Protein AF-A0A821D001-F1 (afdb_monomer)

Mean predicted aligned error: 9.98 Å

Structure (mmCIF, N/CA/C/O backbone):
data_AF-A0A821D001-F1
#
_entry.id   AF-A0A821D001-F1
#
loop_
_atom_site.group_PDB
_atom_site.id
_atom_site.type_symbol
_atom_site.label_atom_id
_atom_site.label_alt_id
_atom_site.label_comp_id
_atom_site.label_asym_id
_atom_site.label_entity_id
_atom_site.label_seq_id
_atom_site.pdbx_PDB_ins_code
_atom_site.Cartn_x
_atom_site.Cartn_y
_atom_site.Cartn_z
_atom_site.occupancy
_atom_site.B_iso_or_equiv
_atom_site.auth_seq_id
_atom_site.auth_comp_id
_atom_site.auth_asym_id
_atom_site.auth_atom_id
_atom_site.pdbx_PDB_model_num
ATOM 1 N N . MET A 1 1 ? 6.301 4.812 -38.614 1.00 52.66 1 MET A N 1
ATOM 2 C CA . MET A 1 1 ? 7.773 4.633 -38.622 1.00 52.66 1 MET A CA 1
ATOM 3 C C . MET A 1 1 ? 8.083 3.563 -39.651 1.00 52.66 1 MET A C 1
ATOM 5 O O . MET A 1 1 ? 7.371 2.569 -39.659 1.00 52.66 1 MET A O 1
ATOM 9 N N . LYS A 1 2 ? 9.046 3.774 -40.558 1.00 51.16 2 LYS A N 1
ATOM 10 C CA . LYS A 1 2 ? 9.449 2.719 -41.506 1.00 51.16 2 LYS A CA 1
ATOM 11 C C . LYS A 1 2 ? 10.041 1.561 -40.693 1.00 51.16 2 LYS A C 1
ATOM 13 O O . LYS A 1 2 ? 10.821 1.828 -39.787 1.00 51.16 2 LYS A O 1
ATOM 18 N N . GLU A 1 3 ? 9.678 0.313 -40.983 1.00 56.03 3 GLU A N 1
ATOM 19 C CA . GLU A 1 3 ? 10.098 -0.879 -40.211 1.00 56.03 3 GLU A CA 1
ATOM 20 C C . GLU A 1 3 ? 11.620 -0.964 -39.990 1.00 56.03 3 GLU A C 1
ATOM 22 O O . GLU A 1 3 ? 12.078 -1.416 -38.945 1.00 56.03 3 GLU A O 1
ATOM 27 N N . PHE A 1 4 ? 12.406 -0.423 -40.922 1.00 55.81 4 PHE A N 1
ATOM 28 C CA . PHE A 1 4 ? 13.865 -0.336 -40.838 1.00 55.81 4 PHE A CA 1
ATOM 29 C C . PHE A 1 4 ? 14.396 0.501 -39.658 1.00 55.81 4 PHE A C 1
ATOM 31 O O . PHE A 1 4 ? 15.496 0.238 -39.179 1.00 55.81 4 PHE A O 1
ATOM 38 N N . ASP A 1 5 ? 13.631 1.474 -39.150 1.00 61.34 5 ASP A N 1
ATOM 39 C CA . ASP A 1 5 ? 14.070 2.324 -38.034 1.00 61.34 5 ASP A CA 1
ATOM 40 C C . ASP A 1 5 ? 14.012 1.601 -36.684 1.00 61.34 5 ASP A C 1
ATOM 42 O O . ASP A 1 5 ? 14.810 1.914 -35.804 1.00 61.34 5 ASP A O 1
ATOM 46 N N . LEU A 1 6 ? 13.108 0.628 -36.514 1.00 59.25 6 LEU A N 1
ATOM 47 C CA . LEU A 1 6 ? 12.942 -0.139 -35.268 1.00 59.25 6 LEU A CA 1
ATOM 48 C C . LEU A 1 6 ? 14.126 -1.071 -34.998 1.00 59.25 6 LEU A C 1
ATOM 50 O O . LEU A 1 6 ? 14.558 -1.204 -33.855 1.00 59.25 6 LEU A O 1
ATOM 54 N N . TYR A 1 7 ? 14.675 -1.669 -36.055 1.00 69.56 7 TYR A N 1
ATOM 55 C CA . TYR A 1 7 ? 15.842 -2.551 -35.976 1.00 69.56 7 TYR A CA 1
ATOM 56 C C . TYR A 1 7 ? 17.175 -1.802 -36.081 1.00 69.56 7 TYR A C 1
ATOM 58 O O . TYR A 1 7 ? 18.234 -2.408 -35.923 1.00 69.56 7 TYR A O 1
ATOM 66 N N . SER A 1 8 ? 17.144 -0.488 -36.317 1.00 80.69 8 SER A N 1
ATOM 67 C CA . SER A 1 8 ? 18.340 0.346 -36.233 1.00 80.69 8 SER A CA 1
ATOM 68 C C . SER A 1 8 ? 18.837 0.427 -34.784 1.00 80.69 8 SER A C 1
ATOM 70 O O . SER A 1 8 ? 18.051 0.390 -33.835 1.00 80.69 8 SER A O 1
ATOM 72 N N . LEU A 1 9 ? 20.146 0.619 -34.592 1.00 80.00 9 LEU A N 1
ATOM 73 C CA . LEU A 1 9 ? 20.735 0.810 -33.259 1.00 80.00 9 LEU A CA 1
ATOM 74 C C . LEU A 1 9 ? 20.067 1.968 -32.490 1.00 80.00 9 LEU A C 1
ATOM 76 O O . LEU A 1 9 ? 19.940 1.932 -31.267 1.00 80.00 9 LEU A O 1
ATOM 80 N N . HIS A 1 10 ? 19.617 3.001 -33.207 1.00 82.81 10 HIS A N 1
ATOM 81 C CA . HIS A 1 10 ? 18.903 4.131 -32.622 1.00 82.81 10 HIS A CA 1
ATOM 82 C C . HIS A 1 10 ? 17.475 3.756 -32.190 1.00 82.81 10 HIS A C 1
ATOM 84 O O . HIS A 1 10 ? 17.057 4.111 -31.087 1.00 82.81 10 HIS A O 1
ATOM 90 N N . GLY A 1 11 ? 16.746 2.992 -33.009 1.00 79.31 11 GLY A N 1
ATOM 91 C CA . GLY A 1 11 ? 15.4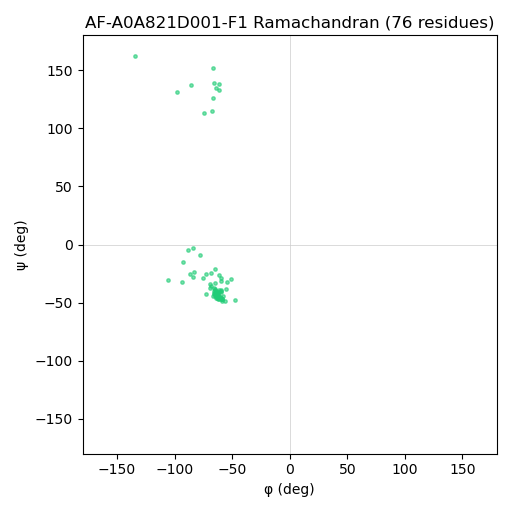23 2.461 -32.666 1.00 79.31 11 GLY A CA 1
ATOM 92 C C . GLY A 1 11 ? 15.453 1.525 -31.464 1.00 79.31 11 GLY A C 1
ATOM 93 O O . GLY A 1 11 ? 14.651 1.691 -30.546 1.00 79.31 11 GLY A O 1
ATOM 94 N N . GLN A 1 12 ? 16.436 0.623 -31.409 1.00 82.12 12 GLN A N 1
ATOM 95 C CA . GLN A 1 12 ? 16.645 -0.282 -30.275 1.00 82.12 12 GLN A CA 1
ATOM 96 C C . GLN A 1 12 ? 16.889 0.483 -28.970 1.00 82.12 12 GLN A C 1
ATOM 98 O O . GLN A 1 12 ? 16.247 0.199 -27.961 1.00 82.12 12 GLN A O 1
ATOM 103 N N . ARG A 1 13 ? 17.750 1.511 -28.990 1.00 84.94 13 ARG A N 1
ATOM 104 C CA . ARG A 1 13 ? 18.001 2.365 -27.814 1.00 84.94 13 ARG A CA 1
ATOM 105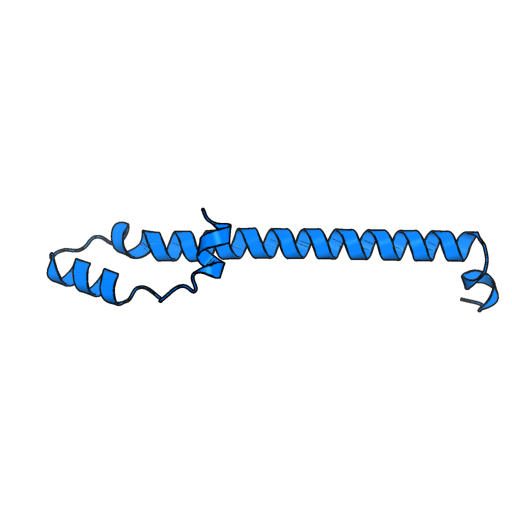 C C . ARG A 1 13 ? 16.747 3.101 -27.350 1.00 84.94 13 ARG A C 1
ATOM 107 O O . ARG A 1 13 ? 16.499 3.179 -26.151 1.00 84.94 13 ARG A O 1
ATOM 114 N N . ARG A 1 14 ? 15.938 3.621 -28.279 1.00 85.69 14 ARG A N 1
ATOM 115 C CA . ARG A 1 14 ? 14.667 4.286 -27.945 1.00 85.69 14 ARG A CA 1
ATOM 116 C C . ARG A 1 14 ? 13.657 3.319 -27.335 1.00 85.69 14 ARG A C 1
ATOM 118 O O . ARG A 1 14 ? 12.991 3.679 -26.370 1.00 85.69 14 ARG A O 1
ATOM 125 N N . PHE A 1 15 ? 13.558 2.106 -27.873 1.00 87.62 15 PHE A N 1
ATOM 126 C CA . PHE A 1 15 ? 12.677 1.079 -27.327 1.00 87.62 15 PHE A CA 1
ATOM 127 C C . PHE A 1 15 ? 13.123 0.640 -25.928 1.00 87.62 15 PHE A C 1
ATOM 129 O O . PHE A 1 15 ? 12.298 0.519 -25.025 1.00 87.62 15 PHE A O 1
ATOM 136 N N . GLN A 1 16 ? 14.430 0.479 -25.721 1.00 86.81 16 GLN A N 1
ATOM 137 C CA . GLN A 1 16 ? 14.994 0.163 -24.414 1.00 86.81 16 GLN A CA 1
ATOM 138 C C . GLN A 1 16 ? 14.716 1.273 -23.392 1.00 86.81 16 GLN A C 1
ATOM 140 O O . GLN A 1 16 ? 14.203 0.984 -22.317 1.00 86.81 16 GLN A O 1
ATOM 145 N N . ALA A 1 17 ? 14.933 2.540 -23.758 1.00 89.25 17 ALA A N 1
ATOM 146 C CA . ALA A 1 17 ? 14.608 3.677 -22.898 1.00 89.25 17 ALA A CA 1
ATOM 147 C C . ALA A 1 17 ? 13.111 3.735 -22.539 1.00 89.25 17 ALA A C 1
ATOM 149 O O . ALA A 1 17 ? 12.760 3.994 -21.390 1.00 89.25 17 ALA A O 1
ATOM 150 N N . LEU A 1 18 ? 12.224 3.452 -23.500 1.00 91.50 18 LEU A N 1
ATOM 151 C CA . LEU A 1 18 ? 10.782 3.390 -23.252 1.00 91.50 18 LEU A CA 1
ATOM 152 C C . LEU A 1 18 ? 10.424 2.266 -22.271 1.00 91.50 18 LEU A C 1
ATOM 154 O O . LEU A 1 18 ? 9.666 2.493 -21.330 1.00 91.50 18 LEU A O 1
ATOM 158 N N . ARG A 1 19 ? 10.979 1.066 -22.466 1.00 92.81 19 ARG A N 1
ATOM 159 C CA . ARG A 1 19 ? 10.776 -0.077 -21.568 1.00 92.81 19 ARG A CA 1
ATOM 160 C C . ARG A 1 19 ? 11.243 0.242 -20.149 1.00 92.81 19 ARG A C 1
ATOM 162 O O . ARG A 1 19 ? 10.520 -0.037 -19.194 1.00 92.81 19 ARG A O 1
ATOM 169 N N . ASP A 1 20 ? 12.428 0.824 -20.010 1.00 94.12 20 ASP A N 1
ATOM 170 C CA . ASP A 1 20 ? 13.007 1.145 -18.706 1.00 94.12 20 ASP A CA 1
ATOM 171 C C . ASP A 1 20 ? 12.161 2.216 -17.990 1.00 94.12 20 ASP A C 1
ATOM 173 O O . ASP A 1 20 ? 11.861 2.090 -16.800 1.00 94.12 20 ASP A O 1
ATOM 177 N N . HIS A 1 21 ? 11.666 3.213 -18.731 1.00 93.56 21 HIS A N 1
ATOM 178 C CA . HIS A 1 21 ? 10.750 4.226 -18.205 1.00 93.56 21 HIS A CA 1
ATOM 179 C C . HIS A 1 21 ? 9.405 3.636 -17.747 1.00 93.56 21 HIS A C 1
ATOM 181 O O . HIS A 1 21 ? 8.917 3.966 -16.664 1.00 93.56 21 HIS A O 1
ATOM 187 N N . LEU A 1 22 ? 8.808 2.741 -18.543 1.00 92.88 22 LEU A N 1
ATOM 188 C CA . LEU A 1 22 ? 7.563 2.053 -18.182 1.00 92.88 22 LEU A CA 1
ATOM 189 C C . LEU A 1 22 ? 7.744 1.179 -16.937 1.00 92.88 22 LEU A C 1
ATOM 191 O O . LEU A 1 22 ? 6.917 1.228 -16.032 1.00 92.88 22 LEU A O 1
ATOM 195 N N . THR A 1 23 ? 8.854 0.443 -16.861 1.00 94.19 23 THR A N 1
ATOM 196 C CA . THR A 1 23 ? 9.199 -0.394 -15.701 1.00 94.19 23 THR A CA 1
ATOM 197 C C . THR A 1 23 ? 9.317 0.451 -14.435 1.00 94.19 23 THR A C 1
ATOM 199 O O . THR A 1 23 ? 8.713 0.130 -13.416 1.00 94.19 23 THR A O 1
ATOM 202 N N . THR A 1 24 ? 10.028 1.577 -14.520 1.00 93.88 24 THR A N 1
ATOM 203 C CA . THR A 1 24 ? 10.199 2.505 -13.392 1.00 93.88 24 THR A CA 1
ATOM 204 C C . THR A 1 24 ? 8.858 3.095 -12.947 1.00 93.88 24 THR A C 1
ATOM 206 O O . THR A 1 24 ? 8.584 3.195 -11.754 1.00 93.88 24 THR A O 1
ATOM 209 N N . SER A 1 25 ? 7.993 3.453 -13.902 1.00 92.12 25 SER A N 1
ATOM 210 C CA . SER A 1 25 ? 6.659 3.993 -13.609 1.00 92.12 25 SER A CA 1
ATOM 211 C C . SER A 1 25 ? 5.774 2.963 -12.904 1.00 92.12 25 SER A C 1
ATOM 213 O O . SER A 1 25 ? 5.097 3.302 -11.936 1.00 92.12 25 SER A O 1
ATOM 215 N N . PHE A 1 26 ? 5.819 1.702 -13.343 1.00 94.75 26 PHE A N 1
ATOM 216 C CA . PHE A 1 26 ? 5.082 0.609 -12.709 1.00 94.75 26 PHE A CA 1
ATOM 217 C C . PHE A 1 26 ? 5.563 0.355 -11.275 1.00 94.75 26 PHE A C 1
ATOM 219 O O . PHE A 1 26 ? 4.749 0.304 -10.359 1.00 94.75 26 PHE A O 1
ATOM 226 N N . GLN A 1 27 ? 6.880 0.296 -11.058 1.00 93.56 27 GLN A N 1
ATOM 227 C CA . GLN A 1 27 ? 7.464 0.13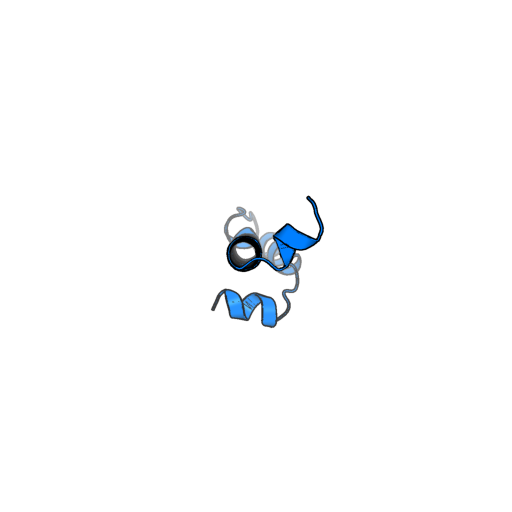8 -9.720 1.00 93.56 27 GLN A CA 1
ATOM 228 C C . GLN A 1 27 ? 7.079 1.289 -8.780 1.00 93.56 27 GLN A C 1
ATOM 230 O O . GLN A 1 27 ? 6.783 1.072 -7.605 1.00 93.56 27 GLN A O 1
ATOM 235 N N . LEU A 1 28 ? 7.058 2.527 -9.287 1.00 94.31 28 LEU A N 1
ATOM 236 C CA . LEU A 1 28 ? 6.618 3.682 -8.507 1.00 94.31 28 LEU A CA 1
ATOM 237 C C . LEU A 1 28 ? 5.128 3.592 -8.152 1.00 94.31 28 LEU A C 1
ATOM 239 O O . LEU A 1 28 ? 4.751 3.889 -7.020 1.00 94.31 28 LEU A O 1
ATOM 243 N N . GLN A 1 29 ? 4.287 3.174 -9.099 1.00 93.75 29 GLN A N 1
ATOM 244 C CA . GLN A 1 29 ? 2.859 2.975 -8.863 1.00 93.75 29 GLN A CA 1
ATOM 245 C C . GLN A 1 29 ? 2.609 1.885 -7.816 1.00 93.75 29 GLN A C 1
ATOM 247 O O . GLN A 1 29 ? 1.814 2.092 -6.904 1.00 93.75 29 GLN A O 1
ATOM 252 N N . GLU A 1 30 ? 3.310 0.757 -7.912 1.00 92.06 30 GLU A N 1
ATOM 253 C CA . GLU A 1 30 ? 3.226 -0.338 -6.944 1.00 92.06 30 GLU A CA 1
ATOM 254 C C . GLU A 1 30 ? 3.607 0.140 -5.537 1.00 92.06 30 GLU A C 1
ATOM 256 O O . GLU A 1 30 ? 2.842 -0.042 -4.589 1.00 92.06 30 GLU A O 1
ATOM 261 N N . LYS A 1 31 ? 4.719 0.877 -5.414 1.00 88.75 31 LYS A N 1
ATOM 262 C CA . LYS A 1 31 ? 5.132 1.497 -4.149 1.00 88.75 31 LYS A CA 1
ATOM 263 C C . LYS A 1 31 ? 4.071 2.453 -3.593 1.00 88.75 31 LYS A C 1
ATOM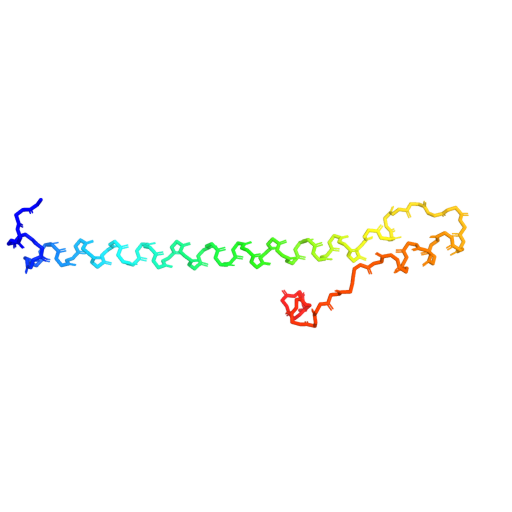 265 O O . LYS A 1 31 ? 3.794 2.433 -2.396 1.00 88.75 31 LYS A O 1
ATOM 270 N N . ASN A 1 32 ? 3.482 3.296 -4.438 1.00 89.81 32 ASN A N 1
ATOM 271 C CA . ASN A 1 32 ? 2.447 4.236 -4.008 1.00 89.81 32 ASN A CA 1
ATOM 272 C 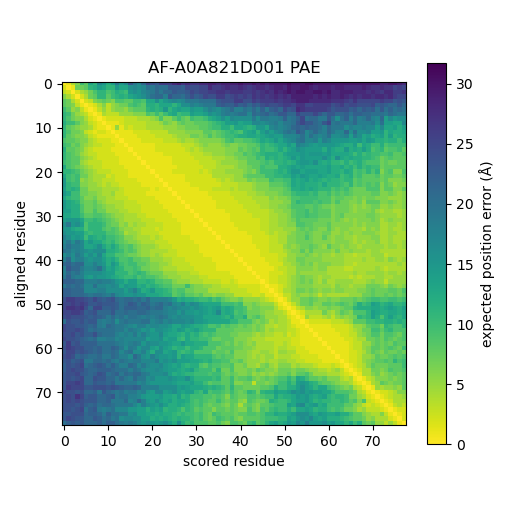C . ASN A 1 32 ? 1.182 3.510 -3.532 1.00 89.81 32 ASN A C 1
ATOM 274 O O . ASN A 1 32 ? 0.600 3.913 -2.528 1.00 89.81 32 ASN A O 1
ATOM 278 N N . ASN A 1 33 ? 0.792 2.424 -4.205 1.00 87.75 33 ASN A N 1
ATOM 279 C CA . ASN A 1 33 ? -0.334 1.591 -3.786 1.00 87.75 33 ASN A CA 1
ATOM 280 C C . ASN A 1 33 ? -0.079 0.949 -2.419 1.00 87.75 33 ASN A C 1
ATOM 282 O O . ASN A 1 33 ? -0.970 0.961 -1.575 1.00 87.75 33 ASN A O 1
ATOM 286 N N . MET A 1 34 ? 1.135 0.445 -2.173 1.00 86.62 34 MET A N 1
ATOM 287 C CA . MET A 1 34 ? 1.503 -0.090 -0.858 1.00 86.62 34 MET A CA 1
ATOM 288 C C . MET A 1 34 ? 1.364 0.970 0.238 1.00 86.62 34 MET A C 1
ATOM 290 O O . MET A 1 34 ? 0.705 0.722 1.241 1.00 86.62 34 MET A O 1
ATOM 294 N N . ILE A 1 35 ? 1.916 2.171 0.024 1.00 86.94 35 ILE A N 1
ATOM 295 C CA . ILE A 1 35 ? 1.821 3.278 0.990 1.00 86.94 35 ILE A CA 1
ATOM 296 C C . ILE A 1 35 ? 0.358 3.641 1.264 1.00 86.94 35 ILE A C 1
ATOM 298 O O . ILE A 1 35 ? -0.034 3.799 2.418 1.00 86.94 35 ILE A O 1
ATOM 302 N N . LEU A 1 36 ? -0.453 3.771 0.211 1.00 86.69 36 LEU A N 1
ATOM 303 C CA . LEU A 1 36 ? -1.863 4.120 0.346 1.00 86.69 36 LEU A CA 1
ATOM 304 C C . LEU A 1 36 ? -2.631 3.057 1.141 1.00 86.69 36 LEU A C 1
ATOM 306 O O . LEU A 1 36 ? -3.384 3.407 2.046 1.00 86.69 36 LEU A O 1
ATOM 310 N N . ASN A 1 37 ? -2.400 1.776 0.849 1.00 86.38 37 ASN A N 1
ATOM 311 C CA . ASN A 1 37 ? -3.016 0.675 1.586 1.00 86.38 37 ASN A CA 1
ATOM 312 C C . ASN A 1 37 ? -2.619 0.705 3.068 1.00 86.38 37 ASN A C 1
ATOM 314 O O . ASN A 1 37 ? -3.496 0.625 3.927 1.00 86.38 37 ASN A O 1
ATOM 318 N N . SER A 1 38 ? -1.336 0.913 3.383 1.00 84.81 38 SER A N 1
ATOM 319 C CA . SER A 1 38 ? -0.870 1.039 4.770 1.00 84.81 38 SER A CA 1
ATOM 320 C C . SER A 1 38 ? -1.547 2.200 5.508 1.00 84.81 38 SER A C 1
ATOM 322 O O . SER A 1 38 ? -1.920 2.055 6.673 1.00 84.81 38 SER A O 1
ATOM 324 N N . LEU A 1 39 ? -1.756 3.340 4.838 1.00 86.06 39 LEU A N 1
ATOM 325 C CA . LEU A 1 39 ? -2.464 4.489 5.412 1.00 86.06 39 LEU A CA 1
ATOM 326 C C . LEU A 1 39 ? -3.944 4.188 5.675 1.00 86.06 39 LEU A C 1
ATOM 328 O O . LEU A 1 39 ? -4.443 4.523 6.747 1.00 86.06 39 LEU A O 1
ATOM 332 N N . ILE A 1 40 ? -4.636 3.539 4.734 1.00 86.00 40 ILE A N 1
ATOM 333 C CA . ILE A 1 40 ? -6.054 3.166 4.878 1.00 86.00 40 ILE A CA 1
ATOM 334 C C . ILE A 1 40 ? -6.246 2.206 6.054 1.00 86.00 40 ILE A C 1
ATOM 336 O O . ILE A 1 40 ? -7.135 2.408 6.885 1.00 86.00 40 ILE A O 1
ATOM 340 N N . VAL A 1 41 ? -5.404 1.175 6.148 1.00 85.81 41 VAL A N 1
ATOM 341 C CA . VAL A 1 41 ? -5.476 0.197 7.239 1.00 85.81 41 VAL A CA 1
ATOM 342 C C . VAL A 1 41 ? -5.171 0.871 8.574 1.00 85.81 41 VAL A C 1
ATOM 344 O O . VAL A 1 41 ? -5.922 0.694 9.525 1.00 85.81 41 VAL A O 1
ATOM 347 N N . THR A 1 42 ? -4.135 1.713 8.638 1.00 85.12 42 THR A N 1
ATOM 348 C CA . THR A 1 42 ? -3.790 2.454 9.864 1.00 85.12 42 THR A CA 1
ATOM 349 C C . THR A 1 42 ? -4.933 3.365 10.311 1.00 85.12 42 THR A C 1
ATOM 351 O O . THR A 1 42 ? -5.296 3.356 11.482 1.00 85.12 42 THR A O 1
ATOM 354 N N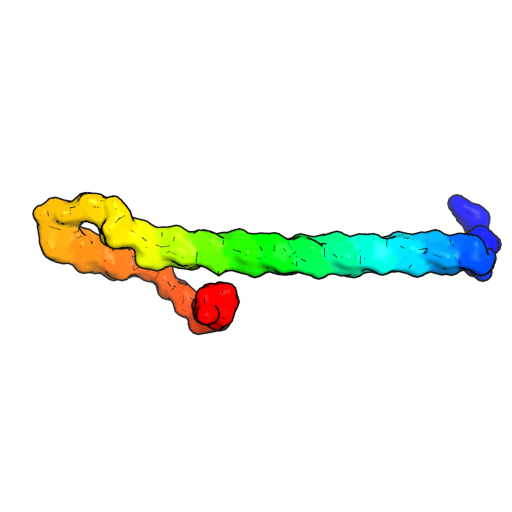 . HIS A 1 43 ? -5.542 4.115 9.387 1.00 86.06 43 HIS A N 1
ATOM 355 C CA . HIS A 1 43 ? -6.708 4.947 9.686 1.00 86.06 43 HIS A CA 1
ATOM 356 C C . HIS A 1 43 ? -7.847 4.115 10.284 1.00 86.06 43 HIS A C 1
ATOM 358 O O . HIS A 1 43 ? -8.380 4.462 11.331 1.00 86.06 43 HIS A O 1
ATOM 364 N N . SER A 1 44 ? -8.175 2.994 9.645 1.00 84.06 44 SER A N 1
ATOM 365 C CA . SER A 1 44 ? -9.254 2.100 10.076 1.00 84.06 44 SER A CA 1
ATOM 366 C C . SER A 1 44 ? -8.966 1.445 11.436 1.00 84.06 44 SER A C 1
ATOM 368 O O . SER A 1 44 ? -9.876 1.230 12.226 1.00 84.06 44 SER A O 1
ATOM 370 N N . LEU A 1 45 ? -7.695 1.154 11.741 1.00 83.69 45 LEU A N 1
ATOM 371 C CA . LEU A 1 45 ? -7.273 0.651 13.053 1.00 83.69 45 LEU A CA 1
ATOM 372 C C . LEU A 1 45 ? -7.386 1.715 14.153 1.00 83.69 45 LEU A C 1
ATOM 374 O O . LEU A 1 45 ? -7.663 1.382 15.302 1.00 83.69 45 LEU A O 1
ATOM 378 N N . CYS A 1 46 ? -7.153 2.984 13.816 1.00 83.81 46 CYS A N 1
ATOM 379 C CA . CYS A 1 46 ? -7.200 4.091 14.767 1.00 83.81 46 CYS A CA 1
ATOM 380 C C . CYS A 1 46 ? -8.604 4.682 14.957 1.00 83.81 46 CYS A C 1
ATOM 382 O O . CYS A 1 46 ? -8.861 5.253 16.014 1.00 83.81 46 CYS A O 1
ATOM 384 N N . GLU A 1 47 ? -9.501 4.555 13.978 1.00 82.94 47 GLU A N 1
ATOM 385 C CA . GLU A 1 47 ? -10.843 5.157 13.977 1.00 82.94 47 GLU A CA 1
ATOM 386 C C . GLU A 1 47 ? -11.632 4.944 15.289 1.00 82.94 47 GLU A C 1
ATOM 388 O O . GLU A 1 47 ? -12.073 5.948 15.860 1.00 82.94 47 GLU A O 1
ATOM 393 N N . PRO A 1 48 ? -11.717 3.725 15.865 1.00 76.56 48 PRO A N 1
ATOM 394 C CA . PRO A 1 48 ? -12.470 3.488 17.104 1.00 76.56 48 PRO A CA 1
ATOM 395 C C . PRO A 1 48 ? -11.906 4.212 18.334 1.00 76.56 48 PRO A C 1
ATOM 397 O O . PRO A 1 48 ? -12.609 4.406 19.322 1.00 76.56 48 PRO A O 1
ATOM 400 N N . PHE A 1 49 ? -10.626 4.594 18.293 1.00 79.25 49 PHE A N 1
ATOM 401 C CA . PHE A 1 49 ? -9.937 5.289 19.383 1.00 79.25 49 PHE A CA 1
ATOM 402 C C . PHE A 1 49 ? -9.983 6.813 19.237 1.00 79.25 49 PHE A C 1
ATOM 404 O O . PHE A 1 49 ? -9.658 7.528 20.182 1.00 79.25 49 PHE A O 1
ATOM 411 N N . VAL A 1 50 ? -10.344 7.308 18.051 1.00 78.31 50 VAL A N 1
ATOM 412 C CA . VAL A 1 50 ? -10.472 8.742 17.760 1.00 78.31 50 VAL A CA 1
ATOM 413 C C . VAL A 1 50 ? -11.910 9.216 17.975 1.00 78.31 50 VAL A C 1
ATOM 415 O O . VAL A 1 50 ? -12.116 10.360 18.378 1.00 78.31 50 VAL A O 1
ATOM 418 N N . SER A 1 51 ? -12.904 8.356 17.736 1.00 74.56 51 SER A N 1
ATOM 419 C CA . SER A 1 51 ? -14.305 8.656 18.042 1.00 74.56 51 SER A CA 1
ATOM 420 C C . SER A 1 51 ? -14.525 8.756 19.553 1.00 74.56 51 SER A C 1
ATOM 422 O O . SER A 1 51 ? -14.216 7.816 20.287 1.00 74.56 51 SER A O 1
ATOM 424 N N . GLU A 1 52 ? -15.089 9.869 20.018 1.00 75.50 52 GLU A N 1
ATOM 425 C CA . GLU A 1 52 ? -15.507 10.017 21.412 1.00 75.50 52 GLU A CA 1
ATOM 426 C C . GLU A 1 52 ? -16.683 9.064 21.681 1.00 75.50 52 GLU A C 1
ATOM 428 O O . GLU A 1 52 ? -17.741 9.191 21.067 1.00 75.50 52 GLU A O 1
ATOM 433 N N . ALA A 1 53 ? -16.478 8.079 22.557 1.00 81.06 53 ALA A N 1
ATOM 434 C CA . ALA A 1 53 ? -17.526 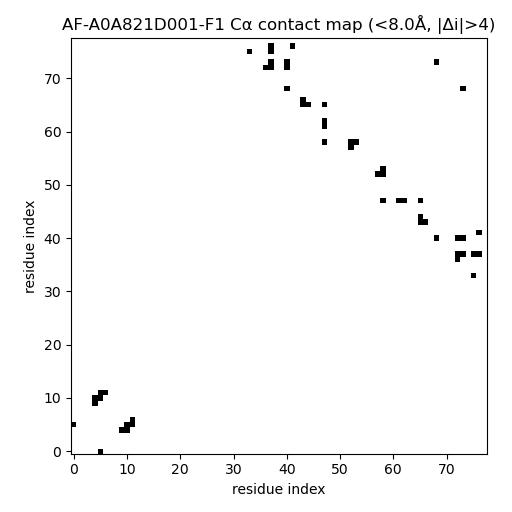7.175 23.020 1.00 81.06 53 ALA A CA 1
ATOM 435 C C . ALA A 1 53 ? -18.057 7.672 24.370 1.00 81.06 53 ALA A C 1
ATOM 437 O O . ALA A 1 53 ? -17.284 7.954 25.288 1.00 81.06 53 ALA A O 1
ATOM 438 N N . ASN A 1 54 ? -19.377 7.766 24.502 1.00 85.88 54 ASN A N 1
ATOM 439 C CA . ASN A 1 54 ? -20.036 8.245 25.716 1.00 85.88 54 ASN A CA 1
ATOM 440 C C . ASN A 1 54 ? -20.191 7.127 26.754 1.00 85.88 54 ASN A C 1
ATOM 442 O O . ASN A 1 54 ? -20.316 7.404 27.950 1.00 85.88 54 ASN A O 1
ATOM 446 N N . THR A 1 55 ? -20.188 5.866 26.309 1.00 89.06 55 THR A N 1
ATOM 447 C CA . THR A 1 55 ? -20.256 4.679 27.169 1.00 89.06 55 THR A CA 1
ATOM 448 C C . THR A 1 55 ? -19.236 3.617 26.764 1.00 89.06 55 THR A C 1
ATOM 450 O O . THR A 1 55 ? -18.688 3.619 25.662 1.00 89.06 55 THR A O 1
ATOM 453 N N . PHE A 1 56 ? -18.973 2.683 27.681 1.00 86.12 56 PHE A N 1
ATOM 454 C CA . PHE A 1 56 ? -18.087 1.556 27.406 1.00 86.12 56 PHE A CA 1
ATOM 455 C C . PHE A 1 56 ? -18.700 0.584 26.388 1.00 86.12 56 PHE A C 1
ATOM 457 O O . PHE A 1 56 ? -17.980 0.055 25.548 1.00 86.12 56 PHE A O 1
ATOM 464 N N . GLU A 1 57 ? -20.021 0.381 26.420 1.00 90.00 57 GLU A N 1
ATOM 465 C CA . GLU A 1 57 ? -20.721 -0.422 25.415 1.00 90.00 57 GLU A CA 1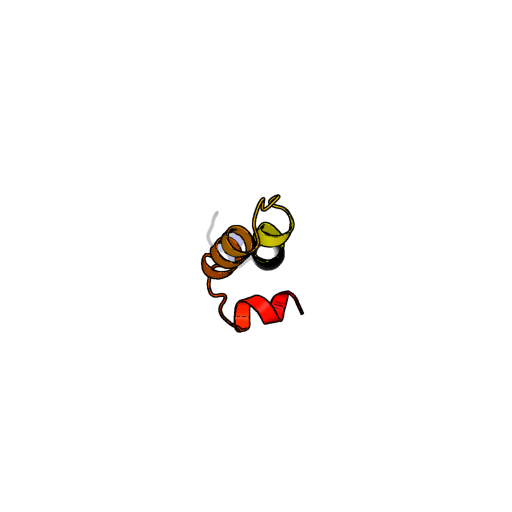
ATOM 466 C C . GLU A 1 57 ? -20.590 0.178 24.007 1.00 90.00 57 GLU A C 1
ATOM 468 O O . GLU A 1 57 ? -20.285 -0.553 23.072 1.00 90.00 57 GLU A O 1
ATOM 473 N N . GLU A 1 58 ? -20.719 1.503 23.864 1.00 85.25 58 GLU A N 1
ATOM 474 C CA . GLU A 1 58 ? -20.548 2.203 22.581 1.00 85.25 58 GLU A CA 1
ATOM 475 C C . GLU A 1 58 ? -19.123 2.022 22.026 1.00 85.25 58 GLU A C 1
ATOM 477 O O . GLU A 1 58 ? -18.932 1.766 20.839 1.00 85.25 58 GLU A O 1
ATOM 482 N N . PHE A 1 59 ? -18.112 2.048 22.900 1.00 84.62 59 PHE A N 1
ATOM 483 C CA . PHE A 1 59 ? -16.733 1.743 22.518 1.00 84.62 59 PHE A CA 1
ATOM 484 C C . PHE A 1 59 ? -16.551 0.291 22.035 1.00 84.62 59 PHE A C 1
ATOM 486 O O . PHE A 1 59 ? -15.850 0.046 21.051 1.00 84.62 59 PHE A O 1
ATOM 493 N N . LEU A 1 60 ? -17.183 -0.683 22.700 1.00 86.06 60 LEU A N 1
ATOM 494 C CA . LEU A 1 60 ? -17.145 -2.084 22.267 1.00 86.06 60 LEU A CA 1
ATOM 495 C C . LEU A 1 60 ? -17.850 -2.287 20.922 1.00 86.06 60 LEU A C 1
ATOM 497 O O . LEU A 1 60 ? -17.351 -3.050 20.095 1.00 86.06 60 LEU A O 1
ATOM 501 N N . ASP A 1 61 ? -18.958 -1.586 20.684 1.00 86.25 61 ASP A N 1
ATOM 502 C CA . ASP A 1 61 ? -19.664 -1.612 19.403 1.00 86.25 61 ASP A CA 1
ATOM 503 C C . ASP A 1 61 ? -18.790 -1.042 18.273 1.00 86.25 61 ASP A C 1
ATOM 505 O O . ASP A 1 61 ? -18.740 -1.628 17.189 1.00 86.25 61 ASP A O 1
ATOM 509 N N . HIS A 1 62 ? -18.033 0.036 18.523 1.00 83.75 62 HIS A N 1
ATOM 510 C CA . HIS A 1 62 ? -17.064 0.570 17.555 1.00 83.75 62 HIS A CA 1
ATOM 511 C C . HIS A 1 62 ? -15.942 -0.430 17.240 1.00 83.75 62 HIS A C 1
ATOM 513 O O . HIS A 1 62 ? -15.592 -0.622 16.076 1.00 83.75 62 HIS A O 1
ATOM 519 N N . LEU A 1 63 ? -15.402 -1.117 18.253 1.00 80.38 63 LEU A N 1
ATOM 520 C CA . LEU A 1 63 ? -14.395 -2.165 18.047 1.00 80.38 63 LEU A CA 1
ATOM 521 C C . LEU A 1 63 ? -14.953 -3.369 17.276 1.00 80.38 63 LEU A C 1
ATOM 523 O O . LEU A 1 63 ? -14.263 -3.937 16.431 1.00 80.38 63 LEU A O 1
ATOM 527 N N . ALA A 1 64 ? -16.199 -3.762 17.542 1.00 82.88 64 ALA A N 1
ATOM 528 C CA . ALA A 1 64 ? -16.843 -4.888 16.870 1.00 82.88 64 ALA A CA 1
ATOM 529 C C . ALA A 1 64 ? -17.127 -4.617 15.381 1.00 82.88 64 ALA A C 1
ATOM 531 O O . ALA A 1 64 ? -17.223 -5.560 14.596 1.00 82.88 64 ALA A O 1
ATOM 532 N N . GLN A 1 65 ? -17.246 -3.346 14.987 1.00 80.50 65 GLN A N 1
ATOM 533 C CA . GLN A 1 65 ? -17.449 -2.924 13.598 1.00 80.50 65 GLN A CA 1
ATOM 534 C C . GLN A 1 65 ? -16.147 -2.810 12.795 1.00 80.50 65 GLN A C 1
ATOM 536 O O . GLN A 1 65 ? -16.197 -2.539 11.593 1.00 80.50 65 GLN A O 1
ATOM 541 N N . MET A 1 66 ? -14.985 -3.035 13.419 1.00 80.12 66 MET A N 1
ATOM 542 C CA . MET A 1 66 ? -13.709 -2.960 12.717 1.00 80.12 66 MET A CA 1
ATOM 543 C C . MET A 1 66 ? -13.638 -3.995 11.584 1.00 80.12 66 MET A C 1
ATOM 545 O O . MET A 1 66 ? -13.927 -5.178 11.799 1.00 80.12 66 MET A O 1
ATOM 549 N N . PRO A 1 67 ? -13.210 -3.587 10.377 1.00 74.50 67 PRO A N 1
ATOM 550 C CA . PRO A 1 67 ? -13.025 -4.526 9.287 1.00 74.50 67 PRO A CA 1
ATOM 551 C C . PRO A 1 67 ? -11.961 -5.565 9.653 1.00 74.50 67 PRO A C 1
ATOM 553 O O . PRO A 1 67 ? -10.922 -5.257 10.237 1.00 74.50 67 PRO A O 1
ATOM 556 N N . THR A 1 68 ? -12.222 -6.823 9.303 1.00 75.62 68 THR A N 1
ATOM 557 C CA . THR A 1 68 ? -11.248 -7.902 9.480 1.00 75.62 68 THR A CA 1
ATOM 558 C C . THR A 1 68 ? -10.167 -7.757 8.413 1.00 75.62 68 THR A C 1
ATOM 560 O O . THR A 1 68 ? -10.447 -7.902 7.224 1.00 75.62 68 THR A O 1
ATOM 563 N N . PHE A 1 69 ? -8.939 -7.447 8.821 1.00 73.38 69 PHE A N 1
ATOM 564 C CA . PHE A 1 69 ? -7.812 -7.335 7.896 1.00 73.38 69 PHE A CA 1
ATOM 565 C C . PHE A 1 69 ? -7.174 -8.702 7.657 1.00 73.38 69 PHE A C 1
ATOM 567 O O . PHE A 1 69 ? -6.956 -9.468 8.595 1.00 73.38 69 PHE A O 1
ATOM 574 N N . GLU A 1 70 ? -6.839 -8.997 6.402 1.00 70.81 70 GLU A N 1
ATOM 575 C CA . GLU A 1 70 ? -5.983 -10.137 6.080 1.00 70.81 70 GLU A CA 1
ATOM 576 C C . GLU A 1 70 ? -4.576 -9.906 6.646 1.00 70.81 70 GLU A C 1
ATOM 578 O O . GLU A 1 70 ? -4.032 -8.807 6.541 1.00 70.81 70 GLU A O 1
ATOM 583 N N . GLU A 1 71 ? -3.966 -10.951 7.204 1.00 65.62 71 GLU A N 1
ATOM 584 C CA . GLU A 1 71 ? -2.653 -10.889 7.865 1.00 65.62 71 GLU A CA 1
ATOM 585 C C . GLU A 1 71 ? -1.562 -10.307 6.941 1.00 65.62 71 GLU A C 1
ATOM 587 O O . GLU A 1 71 ? -0.795 -9.439 7.351 1.00 65.62 71 GLU A O 1
ATOM 592 N N . ASN A 1 72 ? -1.604 -10.646 5.646 1.00 68.06 72 ASN A N 1
ATOM 593 C CA . ASN A 1 72 ? -0.705 -10.097 4.621 1.00 68.06 72 ASN A CA 1
ATOM 594 C C . ASN A 1 72 ? -0.801 -8.564 4.478 1.00 68.06 72 ASN A C 1
ATOM 596 O O . ASN A 1 72 ? 0.178 -7.905 4.138 1.00 68.06 72 ASN A O 1
ATOM 600 N N . SER A 1 73 ? -1.977 -7.975 4.725 1.00 65.62 73 SER A N 1
ATOM 601 C CA . SER A 1 73 ? -2.154 -6.515 4.678 1.00 65.62 73 SER A CA 1
ATOM 602 C C . SER A 1 73 ? -1.491 -5.824 5.874 1.00 65.62 73 SER A C 1
ATOM 604 O O . SER A 1 73 ? -1.112 -4.658 5.777 1.00 65.62 73 SER A O 1
ATOM 606 N N . LEU A 1 74 ? -1.329 -6.542 6.990 1.00 67.44 74 LEU A N 1
ATOM 607 C CA . LEU A 1 74 ? -0.674 -6.055 8.203 1.00 67.44 74 LEU A CA 1
ATOM 608 C C . LEU A 1 74 ? 0.853 -6.197 8.132 1.00 67.44 74 LEU A C 1
ATOM 610 O O . LEU A 1 74 ? 1.563 -5.376 8.714 1.00 67.44 74 LEU A O 1
ATOM 614 N N . ASP A 1 75 ? 1.371 -7.170 7.376 1.00 72.00 75 ASP A N 1
ATOM 615 C CA . ASP A 1 75 ? 2.816 -7.356 7.168 1.00 72.00 75 ASP A CA 1
ATOM 616 C C . ASP A 1 75 ? 3.492 -6.136 6.525 1.00 72.00 75 ASP A C 1
ATOM 618 O O . ASP A 1 75 ? 4.662 -5.868 6.779 1.00 72.00 75 ASP A O 1
ATOM 622 N N . HIS A 1 76 ? 2.762 -5.364 5.718 1.00 64.00 76 HIS A N 1
ATOM 623 C CA . HIS A 1 76 ? 3.269 -4.132 5.106 1.00 64.00 76 HIS A CA 1
ATOM 624 C C . HIS A 1 76 ? 3.302 -2.923 6.055 1.00 64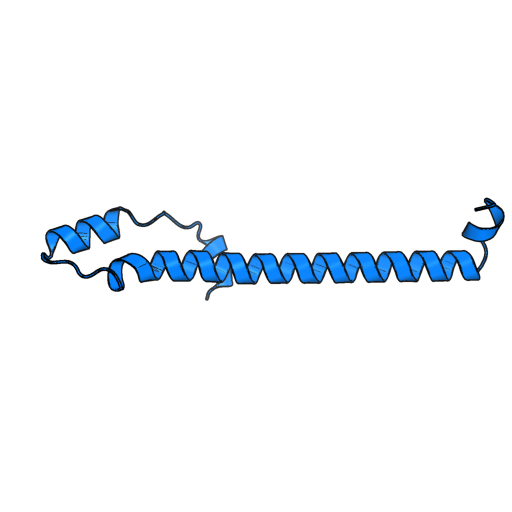.00 76 HIS A C 1
ATOM 626 O O . HIS A 1 76 ? 3.811 -1.865 5.678 1.00 64.00 76 HIS A O 1
ATOM 632 N N . ILE A 1 77 ? 2.715 -3.047 7.247 1.00 65.25 77 ILE A N 1
ATOM 633 C CA . ILE A 1 77 ? 2.624 -1.984 8.259 1.00 65.25 77 ILE A CA 1
ATOM 634 C C . ILE A 1 77 ? 3.591 -2.241 9.419 1.00 65.25 77 ILE A C 1
ATOM 636 O O . ILE A 1 77 ? 4.061 -1.281 10.029 1.00 65.25 77 ILE A O 1
ATOM 640 N N . ARG A 1 78 ? 3.866 -3.516 9.723 1.00 63.78 78 ARG A N 1
ATOM 641 C CA . ARG A 1 78 ? 4.833 -3.946 10.741 1.00 63.78 78 ARG A CA 1
ATOM 642 C C . ARG A 1 78 ? 6.248 -3.443 10.440 1.00 63.78 78 ARG A C 1
ATOM 644 O O . ARG A 1 78 ? 6.916 -3.057 11.426 1.00 63.78 78 ARG A O 1
#

Solvent-accessible surface area (backbone atoms only — not comparable to full-atom values): 4611 Å² total; per-residue (Å²): 128,66,76,70,49,56,78,30,75,67,30,45,52,52,51,50,53,50,51,54,51,51,51,52,51,50,54,51,49,52,52,51,50,51,54,51,51,39,49,53,52,51,48,60,71,45,45,57,78,70,52,87,57,95,45,71,67,55,41,51,53,43,56,71,66,50,79,86,75,59,69,75,66,48,65,77,66,112

Sequence (78 aa):
MKEFDLYSLHGQRRFQALRDHLTTSFQLQEKNNMILNSLIVTHSLCEPFVSEANTFEEFLDHLAQMPTFEENSLDHIR

Foldseek 3Di:
DPPVCCPDPNNVVVVVVVVVVVVVVVVVVVVVVLVVLLVVLVCLVCVLVPDDDPDPVSSVVSVVPRDDDDPVSCVSND

Secondary structure (DSSP, 8-state):
--HHHHSSHHHHHHHHHHHHHHHHHHHHHHHHHHHHHHHHHHHHHHHHHHS--SSHHHHHHHHHTS----HHHHHTT-

Organism: NCBI:txid392030

pLDDT: mean 80.92, std 10.72, range [51.16, 94.75]

Radius of gyration: 23.88 Å; Cα contacts (8 Å, |Δi|>4): 27; chains: 1; bounding box: 42×21×69 Å